Protein AF-B2JN80-F1 (afdb_monomer_lite)

pLDDT: mean 70.02, std 15.65, range [33.25, 92.12]

Structure (mmCIF, N/CA/C/O backbone):
data_AF-B2JN80-F1
#
_entry.id   AF-B2JN80-F1
#
loop_
_atom_site.group_PDB
_atom_site.id
_atom_site.type_symbol
_atom_site.label_atom_id
_atom_site.label_alt_id
_atom_site.label_comp_id
_atom_site.label_asym_id
_atom_site.label_entity_id
_atom_site.label_seq_id
_atom_site.pdbx_PDB_ins_code
_atom_site.Cartn_x
_atom_site.Cartn_y
_atom_site.Cartn_z
_atom_site.occupancy
_atom_site.B_iso_or_equiv
_atom_site.auth_seq_id
_atom_site.auth_comp_id
_atom_site.auth_asym_id
_atom_site.auth_atom_id
_atom_site.pdbx_PDB_model_num
ATOM 1 N N . MET A 1 1 ? -20.035 20.955 20.515 1.00 34.94 1 MET A N 1
ATOM 2 C CA . MET A 1 1 ? -18.592 21.296 20.498 1.00 34.94 1 MET A CA 1
ATOM 3 C C . MET A 1 1 ? -17.688 20.079 20.207 1.00 34.94 1 MET A C 1
ATOM 5 O O . MET A 1 1 ? -16.554 20.054 20.650 1.00 34.94 1 MET A O 1
ATOM 9 N N . TYR A 1 2 ? -18.153 19.080 19.436 1.00 33.78 2 TYR A N 1
ATOM 10 C CA . TYR A 1 2 ? -17.379 17.861 19.107 1.00 33.78 2 TYR A CA 1
ATOM 11 C C . TYR A 1 2 ? -16.993 17.748 17.617 1.00 33.78 2 TYR A C 1
ATOM 13 O O . TYR A 1 2 ? -16.188 16.895 17.251 1.00 33.78 2 TYR A O 1
ATOM 21 N N . ASN A 1 3 ? -17.511 18.632 16.754 1.00 39.62 3 ASN A N 1
ATOM 22 C CA . ASN A 1 3 ? -17.262 18.575 15.308 1.00 39.62 3 ASN A CA 1
ATOM 23 C C . ASN A 1 3 ? -15.965 19.287 14.878 1.00 39.62 3 ASN A C 1
ATOM 25 O O . ASN A 1 3 ? -15.300 18.817 13.963 1.00 39.62 3 ASN A O 1
ATOM 29 N N . TYR A 1 4 ? -15.524 20.327 15.595 1.00 33.25 4 TYR A N 1
ATOM 30 C CA . TYR A 1 4 ? -14.327 21.101 15.223 1.00 33.25 4 TYR A CA 1
ATOM 31 C C . TYR A 1 4 ? -12.992 20.360 15.422 1.00 33.25 4 TYR A C 1
ATOM 33 O O . TYR A 1 4 ? -12.021 20.637 14.725 1.00 33.25 4 TYR A O 1
ATOM 41 N N . LEU A 1 5 ? -12.927 19.371 16.320 1.00 39.19 5 LEU A N 1
ATOM 42 C CA . LEU A 1 5 ? -11.702 18.584 16.540 1.00 39.19 5 LEU A CA 1
ATOM 43 C C . LEU A 1 5 ? -11.559 17.401 15.567 1.00 39.19 5 LEU A C 1
ATOM 45 O O . LEU A 1 5 ? -10.478 16.825 15.456 1.00 39.19 5 LEU A O 1
ATOM 49 N N . ARG A 1 6 ? -12.623 17.038 14.834 1.00 44.50 6 ARG A N 1
ATOM 50 C CA . ARG A 1 6 ? -12.576 15.965 13.826 1.00 44.50 6 ARG A CA 1
ATOM 51 C C . ARG A 1 6 ? -11.887 16.423 12.538 1.00 44.50 6 ARG A C 1
ATOM 53 O O . ARG A 1 6 ? -11.262 15.604 11.869 1.00 44.50 6 ARG A O 1
ATOM 60 N N . GLU A 1 7 ? -11.956 17.715 12.225 1.00 42.38 7 GLU A N 1
ATOM 61 C CA . GLU A 1 7 ? -11.409 18.281 10.987 1.00 42.38 7 GLU A CA 1
ATOM 62 C C . GLU A 1 7 ? -9.929 18.674 11.098 1.00 42.38 7 GLU A C 1
ATOM 64 O O . GLU A 1 7 ? -9.194 18.568 10.121 1.00 42.38 7 GLU A O 1
ATOM 69 N N . ALA A 1 8 ? -9.433 19.006 12.294 1.00 41.22 8 ALA A N 1
ATOM 70 C CA . ALA A 1 8 ? -8.041 19.431 12.482 1.00 41.22 8 ALA A CA 1
ATOM 71 C C . ALA A 1 8 ? -6.992 18.300 12.329 1.00 41.22 8 ALA A C 1
ATOM 73 O O . ALA A 1 8 ? -5.814 18.572 12.090 1.00 41.22 8 ALA A O 1
ATOM 74 N N . GLY A 1 9 ? -7.392 17.025 12.446 1.00 48.28 9 GLY A N 1
ATOM 75 C CA . GLY A 1 9 ? -6.491 15.862 12.332 1.00 48.28 9 GLY A CA 1
ATOM 76 C C . GLY A 1 9 ? -6.467 15.180 10.955 1.00 48.28 9 GLY A C 1
ATOM 77 O O . GLY A 1 9 ? -5.515 14.469 10.623 1.00 48.28 9 GLY A O 1
ATOM 78 N N . ALA A 1 10 ? -7.491 15.400 10.129 1.00 52.28 10 ALA A N 1
ATOM 79 C CA . ALA A 1 10 ? -7.636 14.757 8.824 1.00 52.28 10 ALA A CA 1
ATOM 80 C C . ALA A 1 10 ? -6.625 15.229 7.750 1.00 52.28 10 ALA A C 1
ATOM 82 O O . ALA A 1 10 ? -6.035 14.360 7.100 1.00 52.28 10 ALA A O 1
ATOM 83 N N . PRO A 1 11 ? -6.342 16.537 7.563 1.00 58.25 11 PRO A N 1
ATOM 84 C CA . PRO A 1 11 ? -5.498 16.989 6.453 1.00 58.25 11 PRO A CA 1
ATOM 85 C C . PRO A 1 11 ? -4.024 16.609 6.642 1.00 58.25 11 PRO A C 1
ATOM 87 O O . PRO A 1 11 ? -3.352 16.247 5.680 1.00 58.25 11 PRO A O 1
ATOM 90 N N . ARG A 1 12 ? -3.522 16.599 7.886 1.00 65.44 12 ARG A N 1
ATOM 91 C CA . ARG A 1 12 ? -2.130 16.219 8.190 1.00 65.44 12 ARG A CA 1
ATOM 92 C C . ARG A 1 12 ? -1.847 14.746 7.887 1.00 65.44 12 ARG A C 1
ATOM 94 O O . ARG A 1 12 ? -0.833 14.442 7.267 1.00 65.44 12 ARG A O 1
ATOM 101 N N . SER A 1 13 ? -2.750 13.837 8.262 1.00 72.00 13 SER A N 1
ATOM 102 C CA . SER A 1 13 ? -2.585 12.402 7.962 1.00 72.00 13 SER A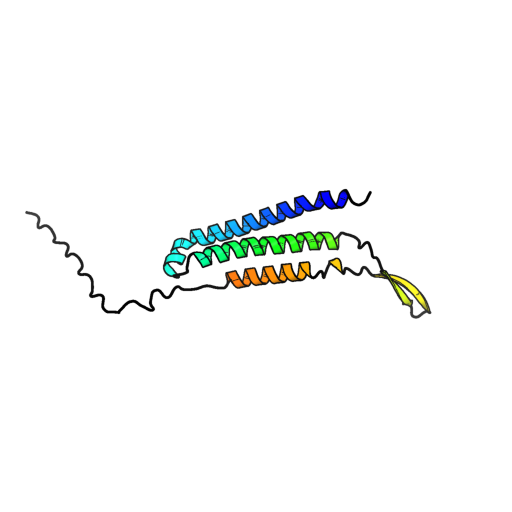 CA 1
ATOM 103 C C . SER A 1 13 ? -2.647 12.107 6.459 1.00 72.00 13 SER A C 1
ATOM 105 O O . SER A 1 13 ? -1.908 11.256 5.957 1.00 72.00 13 SER A O 1
ATOM 107 N N . TRP A 1 14 ? -3.479 12.849 5.721 1.00 79.44 14 TRP A N 1
ATOM 108 C CA . TRP A 1 14 ? -3.540 12.795 4.263 1.00 79.44 14 TRP A CA 1
ATOM 109 C C . TRP A 1 14 ? -2.219 13.216 3.627 1.00 79.44 14 TRP A C 1
ATOM 111 O O . TRP A 1 14 ? -1.672 12.455 2.833 1.00 79.44 14 TRP A O 1
ATOM 121 N N . LEU A 1 15 ? -1.686 14.375 4.021 1.00 83.75 15 LEU A N 1
ATOM 122 C CA . LEU A 1 15 ? -0.425 14.899 3.499 1.00 83.75 15 LEU A CA 1
ATOM 123 C C . LEU A 1 15 ? 0.744 13.944 3.753 1.00 83.75 15 LEU A C 1
ATOM 125 O O . LEU A 1 15 ? 1.495 13.655 2.828 1.00 83.75 15 LEU A O 1
ATOM 129 N N . ILE A 1 16 ? 0.860 13.390 4.964 1.00 83.31 16 ILE A N 1
ATOM 130 C CA . ILE A 1 16 ? 1.918 12.422 5.296 1.00 83.31 16 ILE A CA 1
ATOM 131 C C . ILE A 1 16 ? 1.788 11.156 4.440 1.00 83.31 16 ILE A C 1
ATOM 133 O O . ILE A 1 16 ? 2.783 10.673 3.908 1.00 83.31 16 ILE A O 1
ATOM 137 N N . SER A 1 17 ? 0.564 10.650 4.249 1.00 84.50 17 SER A N 1
ATOM 138 C CA . SER A 1 17 ? 0.329 9.475 3.397 1.00 84.50 17 SER A CA 1
ATOM 139 C C . SER A 1 17 ? 0.711 9.751 1.938 1.00 84.50 17 SER A C 1
ATOM 141 O O . SER A 1 17 ? 1.311 8.898 1.291 1.00 84.50 17 SER A O 1
ATOM 143 N N . CYS A 1 18 ? 0.396 10.945 1.426 1.00 84.56 18 CYS A N 1
ATOM 144 C CA . CYS A 1 18 ? 0.754 11.352 0.068 1.00 84.56 18 CYS A CA 1
ATOM 145 C C . CYS A 1 18 ? 2.267 11.533 -0.102 1.00 84.56 18 CYS A C 1
ATOM 147 O O . CYS A 1 18 ? 2.812 11.093 -1.108 1.00 84.56 18 CYS A O 1
ATOM 149 N N . LEU A 1 19 ? 2.952 12.135 0.876 1.00 87.19 19 LEU A N 1
ATOM 150 C CA . LEU A 1 19 ? 4.411 12.279 0.857 1.00 87.19 19 LEU A CA 1
ATOM 151 C C . LEU A 1 19 ? 5.106 10.916 0.894 1.00 87.19 19 LEU A C 1
ATOM 153 O O . LEU A 1 19 ? 6.032 10.683 0.123 1.00 87.19 19 LEU A O 1
ATOM 157 N N . PHE A 1 20 ? 4.626 9.999 1.737 1.00 85.94 20 PHE A N 1
ATOM 158 C CA . PHE A 1 20 ? 5.135 8.630 1.792 1.00 85.94 20 PHE A CA 1
ATOM 159 C C . PHE A 1 20 ? 4.930 7.899 0.458 1.00 85.94 20 PHE A C 1
ATOM 161 O O . PHE A 1 20 ? 5.865 7.313 -0.081 1.00 85.94 20 PHE A O 1
ATOM 168 N N . ALA A 1 21 ? 3.733 8.005 -0.125 1.00 86.75 21 ALA A N 1
ATOM 169 C CA . ALA A 1 21 ? 3.429 7.434 -1.432 1.00 86.75 21 ALA A CA 1
ATOM 170 C C . ALA A 1 21 ? 4.318 8.002 -2.548 1.00 86.75 21 ALA A C 1
ATOM 172 O O . ALA A 1 21 ? 4.842 7.245 -3.365 1.00 86.75 21 ALA A O 1
ATOM 173 N N . ALA A 1 22 ? 4.528 9.321 -2.560 1.00 86.00 22 ALA A N 1
ATOM 174 C CA . ALA A 1 22 ? 5.406 9.986 -3.515 1.00 86.00 22 ALA A CA 1
ATOM 175 C C . ALA A 1 22 ? 6.868 9.545 -3.350 1.00 86.00 22 ALA A C 1
ATOM 177 O O . ALA A 1 22 ? 7.536 9.289 -4.348 1.00 86.00 22 ALA A O 1
ATOM 178 N N . ALA A 1 23 ? 7.351 9.392 -2.113 1.00 88.38 23 ALA A N 1
ATOM 179 C CA . ALA A 1 23 ? 8.698 8.898 -1.836 1.00 88.38 23 ALA A CA 1
ATOM 180 C C . ALA A 1 23 ? 8.887 7.451 -2.321 1.00 88.38 23 ALA A C 1
ATOM 182 O O . ALA A 1 23 ? 9.864 7.162 -3.007 1.00 88.38 23 ALA A O 1
ATOM 183 N N . CYS A 1 24 ? 7.937 6.553 -2.040 1.00 85.19 24 CYS A N 1
ATOM 184 C CA . CYS A 1 24 ? 7.995 5.165 -2.506 1.00 85.19 24 CYS A CA 1
ATOM 185 C C . CYS A 1 24 ? 7.880 5.051 -4.033 1.00 85.19 24 CYS A C 1
ATOM 187 O O . CYS A 1 24 ? 8.638 4.304 -4.650 1.00 85.19 24 CYS A O 1
ATOM 189 N N . GLY A 1 25 ? 6.976 5.814 -4.655 1.00 83.00 25 GLY A N 1
ATOM 190 C CA . GLY A 1 25 ? 6.858 5.885 -6.113 1.00 83.00 25 GLY A CA 1
ATOM 191 C C . GLY A 1 25 ? 8.124 6.439 -6.767 1.00 83.00 25 GLY A C 1
ATOM 192 O O . GLY A 1 25 ? 8.608 5.885 -7.750 1.00 83.00 25 GLY A O 1
ATOM 193 N N . GLY A 1 26 ? 8.712 7.485 -6.182 1.00 82.56 26 GLY A N 1
ATOM 194 C CA . GLY A 1 26 ? 9.980 8.062 -6.622 1.00 82.56 26 GLY A CA 1
ATOM 195 C C . GLY A 1 26 ? 11.152 7.090 -6.488 1.00 82.56 26 GLY A C 1
ATOM 196 O O . GLY A 1 26 ? 11.927 6.949 -7.429 1.00 82.56 26 GLY A O 1
ATOM 197 N N . ALA A 1 27 ? 11.252 6.365 -5.371 1.00 83.94 27 ALA A N 1
ATOM 198 C CA . ALA A 1 27 ? 12.264 5.327 -5.175 1.00 83.94 27 ALA A CA 1
ATOM 199 C C . ALA A 1 27 ? 12.108 4.189 -6.193 1.00 83.94 27 ALA A C 1
ATOM 201 O O . ALA A 1 27 ? 13.087 3.781 -6.814 1.00 83.94 27 ALA A O 1
ATOM 202 N N . SER A 1 28 ? 10.875 3.733 -6.432 1.00 82.31 28 SER A N 1
ATOM 203 C CA . SER A 1 28 ? 10.582 2.747 -7.475 1.00 82.31 28 SER A CA 1
ATOM 204 C C . SER A 1 28 ? 10.998 3.260 -8.854 1.00 82.31 28 SER A C 1
ATOM 206 O O . SER A 1 28 ? 11.671 2.544 -9.590 1.00 82.31 28 SER A O 1
ATOM 208 N N . ALA A 1 29 ? 10.681 4.512 -9.193 1.00 82.50 29 ALA A N 1
ATOM 209 C CA . ALA A 1 29 ? 11.092 5.121 -10.455 1.00 82.50 29 ALA A CA 1
ATOM 210 C C . ALA A 1 29 ? 12.617 5.242 -10.577 1.00 82.50 29 ALA A C 1
ATOM 212 O O . ALA A 1 29 ? 13.157 5.003 -11.654 1.00 82.50 29 ALA A O 1
ATOM 213 N N . PHE A 1 30 ? 13.311 5.585 -9.490 1.00 82.81 30 PHE A N 1
ATOM 214 C CA . PHE A 1 30 ? 14.767 5.675 -9.454 1.00 82.81 30 PHE A CA 1
ATOM 215 C C . PHE A 1 30 ? 15.422 4.316 -9.707 1.00 82.81 30 PHE A C 1
ATOM 217 O O . PHE A 1 30 ? 16.264 4.219 -10.594 1.00 82.81 30 PHE A O 1
ATOM 224 N N . VAL A 1 31 ? 14.996 3.265 -8.999 1.00 78.19 31 VAL A N 1
ATOM 225 C CA . VAL A 1 31 ? 15.516 1.899 -9.187 1.00 78.19 31 VAL A CA 1
ATOM 226 C C . VAL A 1 31 ? 15.275 1.429 -10.621 1.00 78.19 31 VAL A C 1
ATOM 228 O O . VAL A 1 31 ? 16.205 1.025 -11.309 1.00 78.19 31 VAL A O 1
ATOM 231 N N . ASN A 1 32 ? 14.054 1.606 -11.120 1.00 72.25 32 ASN A N 1
ATOM 232 C CA . ASN A 1 32 ? 13.675 1.257 -12.487 1.00 72.25 32 ASN A CA 1
ATOM 233 C C . ASN A 1 32 ? 14.425 2.063 -13.571 1.00 72.25 32 ASN A C 1
ATOM 235 O O . ASN A 1 32 ? 14.551 1.610 -14.705 1.00 72.25 32 ASN A O 1
ATOM 239 N N . ARG A 1 33 ? 14.912 3.272 -13.254 1.00 69.50 33 ARG A N 1
ATOM 240 C CA . ARG A 1 33 ? 15.750 4.090 -14.150 1.00 69.50 33 ARG A CA 1
ATOM 241 C C . ARG A 1 33 ? 17.234 3.750 -14.057 1.00 69.50 33 ARG A C 1
ATOM 243 O O . ARG A 1 33 ? 17.931 3.875 -15.058 1.00 69.50 33 ARG A O 1
ATOM 250 N N . ALA A 1 34 ? 17.720 3.365 -12.882 1.00 64.25 34 ALA A N 1
ATOM 251 C CA . ALA A 1 34 ? 19.088 2.888 -12.708 1.00 64.25 34 ALA A CA 1
ATOM 252 C C . ALA A 1 34 ? 19.307 1.571 -13.471 1.00 64.25 34 ALA A C 1
ATOM 254 O O . ALA A 1 34 ? 20.391 1.337 -13.994 1.00 64.25 34 ALA A O 1
ATOM 255 N N . ASP A 1 35 ? 18.246 0.776 -13.617 1.00 62.69 35 ASP A N 1
ATOM 256 C CA . ASP A 1 35 ? 18.260 -0.521 -14.289 1.00 62.69 35 ASP A CA 1
ATOM 257 C C . ASP A 1 35 ? 17.889 -0.452 -15.787 1.00 62.69 35 ASP A C 1
ATOM 259 O O . ASP A 1 35 ? 17.436 -1.423 -16.389 1.00 62.69 35 ASP A O 1
ATOM 263 N N . MET A 1 36 ? 18.081 0.707 -16.433 1.00 58.06 36 MET A N 1
ATOM 264 C CA . MET A 1 36 ? 17.832 0.873 -17.879 1.00 58.06 36 MET A CA 1
ATOM 265 C C . MET A 1 36 ? 18.657 -0.096 -18.738 1.00 58.06 36 MET A C 1
ATOM 267 O O . MET A 1 36 ? 18.192 -0.518 -19.792 1.00 58.06 36 MET A O 1
ATOM 271 N N . ALA A 1 37 ? 19.835 -0.509 -18.259 1.00 56.16 37 ALA A N 1
ATOM 272 C CA . ALA A 1 37 ? 20.628 -1.558 -18.895 1.00 56.16 37 ALA A CA 1
ATOM 273 C C . ALA A 1 37 ? 19.935 -2.937 -18.848 1.00 56.16 37 ALA A C 1
ATOM 275 O O . ALA A 1 37 ? 20.066 -3.715 -19.788 1.00 56.16 37 ALA A O 1
ATOM 276 N N . TRP A 1 38 ? 19.165 -3.232 -17.795 1.00 54.72 38 TRP A N 1
ATOM 277 C CA . TRP A 1 38 ? 18.375 -4.459 -17.677 1.00 54.72 38 TRP A CA 1
ATOM 278 C C . TRP A 1 38 ? 17.085 -4.400 -18.500 1.00 54.72 38 TRP A C 1
ATOM 280 O O . TRP A 1 38 ? 16.693 -5.412 -19.068 1.00 54.72 38 TRP A O 1
ATOM 290 N N . LEU A 1 39 ? 16.457 -3.227 -18.643 1.00 54.44 39 LEU A N 1
ATOM 291 C CA . LEU A 1 39 ? 15.286 -3.031 -19.515 1.00 54.44 39 LEU A CA 1
ATOM 292 C C . LEU A 1 39 ? 15.583 -3.330 -20.992 1.00 54.44 39 LEU A C 1
ATOM 294 O O . LEU A 1 39 ? 14.754 -3.941 -21.668 1.00 54.44 39 LEU A O 1
ATOM 298 N N . ASP A 1 40 ? 16.769 -2.950 -21.472 1.00 57.25 40 ASP A N 1
ATOM 299 C CA . ASP A 1 40 ? 17.219 -3.291 -22.827 1.00 57.25 40 ASP A CA 1
ATOM 300 C C . ASP A 1 40 ? 17.500 -4.798 -22.988 1.00 57.25 40 ASP A C 1
ATOM 302 O O . ASP A 1 40 ? 17.357 -5.336 -24.086 1.00 57.25 40 ASP A O 1
ATOM 306 N N . MET A 1 41 ? 17.847 -5.506 -21.905 1.00 53.44 41 MET A N 1
ATOM 307 C CA . MET A 1 41 ? 18.094 -6.956 -21.917 1.00 53.44 41 MET A CA 1
ATOM 308 C C . MET A 1 41 ? 16.833 -7.799 -21.680 1.00 53.44 41 MET A C 1
ATOM 310 O O . MET A 1 41 ? 16.746 -8.917 -22.185 1.00 53.44 41 MET A O 1
ATOM 314 N N . SER A 1 42 ? 15.855 -7.294 -20.924 1.00 61.28 42 SER A N 1
ATOM 315 C CA . SER A 1 42 ? 14.647 -8.032 -20.534 1.00 61.28 42 SER A CA 1
ATOM 316 C C . SER A 1 42 ? 13.519 -7.947 -21.563 1.00 61.28 42 SER A C 1
ATOM 318 O O . SER A 1 42 ? 12.550 -8.702 -21.479 1.00 61.28 42 SER A O 1
ATOM 320 N N . GLY A 1 43 ? 13.614 -7.034 -22.538 1.00 66.88 43 GLY A N 1
ATOM 321 C CA . GLY A 1 43 ? 12.572 -6.832 -23.550 1.00 66.88 43 GLY A CA 1
ATOM 322 C C . GLY A 1 43 ? 11.233 -6.384 -22.951 1.00 66.88 43 GLY A C 1
ATOM 323 O O . GLY A 1 43 ? 10.179 -6.574 -23.572 1.00 66.88 43 GLY A O 1
ATOM 324 N N . GLN A 1 44 ? 11.256 -5.829 -21.734 1.00 71.94 44 GLN A N 1
ATOM 325 C CA . GLN A 1 44 ? 10.061 -5.467 -20.987 1.00 71.94 44 GLN A CA 1
ATOM 326 C C . GLN A 1 44 ? 9.478 -4.140 -21.501 1.00 71.94 44 GLN A C 1
ATOM 328 O O . GLN A 1 44 ? 10.184 -3.133 -21.602 1.00 71.94 44 GLN A O 1
ATOM 333 N N . PRO A 1 45 ? 8.176 -4.089 -21.833 1.00 75.56 45 PRO A N 1
ATOM 334 C CA . PRO A 1 45 ? 7.592 -2.911 -22.454 1.00 75.56 45 PRO A CA 1
ATOM 335 C C . PRO A 1 45 ? 7.464 -1.743 -21.463 1.00 75.56 45 PRO A C 1
ATOM 337 O O . PRO A 1 45 ? 7.139 -1.923 -20.289 1.00 75.56 45 PRO A O 1
ATOM 340 N N . ARG A 1 46 ? 7.637 -0.507 -21.956 1.00 78.00 46 ARG A N 1
ATOM 341 C CA . ARG A 1 46 ? 7.649 0.725 -21.131 1.00 78.00 46 ARG A CA 1
ATOM 342 C C . ARG A 1 46 ? 6.378 0.938 -20.299 1.00 78.00 46 ARG A C 1
ATOM 344 O O . ARG A 1 46 ? 6.452 1.552 -19.240 1.00 78.00 46 ARG A O 1
ATOM 351 N N . TRP A 1 47 ? 5.222 0.440 -20.746 1.00 80.62 47 TRP A N 1
ATOM 352 C CA . TRP A 1 47 ? 3.975 0.542 -19.977 1.00 80.62 47 TRP A CA 1
ATOM 353 C C . TRP A 1 47 ? 4.033 -0.263 -18.673 1.00 80.62 47 TRP A C 1
ATOM 355 O O . TRP A 1 47 ? 3.461 0.163 -17.673 1.00 80.62 47 TRP A O 1
ATOM 365 N N . MET A 1 48 ? 4.779 -1.373 -18.653 1.00 83.50 48 MET A N 1
ATOM 366 C CA . MET A 1 48 ? 4.950 -2.202 -17.461 1.00 83.50 48 MET A CA 1
ATOM 367 C C . MET A 1 48 ? 5.761 -1.463 -16.391 1.00 83.50 48 MET A C 1
ATOM 369 O O . MET A 1 48 ? 5.461 -1.552 -15.207 1.00 83.50 48 MET A O 1
ATOM 373 N N . LEU A 1 49 ? 6.732 -0.646 -16.813 1.00 81.25 49 LEU A N 1
ATOM 374 C CA . LEU A 1 49 ? 7.494 0.236 -15.927 1.00 81.25 49 LEU A CA 1
ATOM 375 C C . LEU A 1 49 ? 6.590 1.242 -15.205 1.00 81.25 49 LEU A C 1
ATOM 377 O O . LEU A 1 49 ? 6.682 1.432 -13.995 1.00 81.25 49 LEU A O 1
ATOM 381 N N . VAL A 1 50 ? 5.699 1.890 -15.962 1.00 84.81 50 VAL A N 1
ATOM 382 C CA . VAL A 1 50 ? 4.735 2.860 -15.423 1.00 84.81 50 VAL A CA 1
ATOM 383 C C . VAL A 1 50 ? 3.793 2.174 -14.438 1.00 84.81 50 VAL A C 1
ATOM 385 O O . VAL A 1 50 ? 3.469 2.743 -13.397 1.00 84.81 50 VAL A O 1
ATOM 388 N N . LEU A 1 51 ? 3.398 0.939 -14.746 1.00 87.06 51 LEU A N 1
ATOM 389 C CA . LEU A 1 51 ? 2.524 0.142 -13.903 1.00 87.06 51 LEU A CA 1
ATOM 390 C C . LEU A 1 51 ? 3.207 -0.213 -12.570 1.00 87.06 51 LEU A C 1
ATOM 392 O O . LEU A 1 51 ? 2.600 -0.004 -11.522 1.00 87.06 51 LEU A O 1
ATOM 396 N N . HIS A 1 52 ? 4.479 -0.624 -12.579 1.00 87.19 52 HIS A N 1
ATOM 397 C CA . HIS A 1 52 ? 5.265 -0.877 -11.359 1.00 87.19 52 HIS A CA 1
ATOM 398 C C . HIS A 1 52 ? 5.425 0.367 -10.486 1.00 87.19 52 HIS A C 1
ATOM 400 O O . HIS A 1 52 ? 5.196 0.316 -9.275 1.00 87.19 52 HIS A O 1
ATOM 406 N N . ILE A 1 53 ? 5.748 1.511 -11.093 1.00 86.81 53 ILE A N 1
ATOM 407 C CA . ILE A 1 53 ? 5.877 2.789 -10.376 1.00 86.81 53 ILE A CA 1
ATOM 408 C C . ILE A 1 53 ? 4.530 3.195 -9.760 1.00 86.81 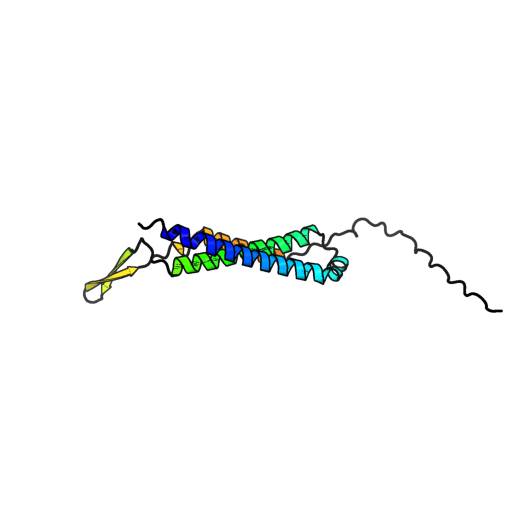53 ILE A C 1
ATOM 410 O O . ILE A 1 53 ? 4.460 3.575 -8.588 1.00 86.81 53 ILE A O 1
ATOM 414 N N . GLY A 1 54 ? 3.447 3.079 -10.534 1.00 86.38 54 GLY A N 1
ATOM 415 C CA . GLY A 1 54 ? 2.091 3.376 -10.080 1.00 86.38 54 GLY A CA 1
ATOM 416 C C . GLY A 1 54 ? 1.642 2.458 -8.943 1.00 86.38 54 GLY A C 1
ATOM 417 O O . GLY A 1 54 ? 1.112 2.938 -7.943 1.00 86.38 54 GLY A O 1
ATOM 418 N N . ALA A 1 55 ? 1.912 1.156 -9.049 1.00 90.19 55 ALA A N 1
ATOM 419 C CA . ALA A 1 55 ? 1.600 0.174 -8.017 1.00 90.19 55 ALA A CA 1
ATOM 420 C C . ALA A 1 55 ? 2.398 0.420 -6.729 1.00 90.19 55 ALA A C 1
ATOM 422 O O . ALA A 1 55 ? 1.836 0.322 -5.640 1.00 90.19 55 ALA A O 1
ATOM 423 N N . ALA A 1 56 ? 3.675 0.805 -6.824 1.00 88.31 56 ALA A N 1
ATOM 424 C CA . ALA A 1 56 ? 4.478 1.182 -5.659 1.00 88.31 56 ALA A CA 1
ATOM 425 C C . ALA A 1 56 ? 3.885 2.401 -4.939 1.00 88.31 56 ALA A C 1
ATOM 427 O O . ALA A 1 56 ? 3.699 2.372 -3.721 1.00 88.31 56 ALA A O 1
ATOM 428 N N . ALA A 1 57 ? 3.543 3.454 -5.688 1.00 88.44 57 ALA A N 1
ATOM 429 C CA . ALA A 1 57 ? 2.943 4.662 -5.128 1.00 88.44 57 ALA A CA 1
ATOM 430 C C . ALA A 1 57 ? 1.568 4.379 -4.498 1.00 88.44 57 ALA A C 1
ATOM 432 O O . ALA A 1 57 ? 1.301 4.788 -3.365 1.00 88.44 57 ALA A O 1
ATOM 433 N N . LEU A 1 58 ? 0.701 3.644 -5.201 1.00 91.69 58 LEU A N 1
ATOM 434 C CA . LEU A 1 58 ? -0.640 3.307 -4.726 1.00 91.69 58 LEU A CA 1
ATOM 435 C C . LEU A 1 58 ? -0.592 2.384 -3.503 1.00 91.69 58 LEU A C 1
ATOM 437 O O . LEU A 1 58 ? -1.268 2.652 -2.510 1.00 91.69 58 LEU A O 1
ATOM 441 N N . GLY A 1 59 ? 0.235 1.339 -3.535 1.00 90.12 59 GLY A N 1
ATOM 442 C CA . GLY A 1 59 ? 0.427 0.433 -2.406 1.00 90.12 59 GLY A CA 1
ATOM 443 C C . GLY A 1 59 ? 0.927 1.172 -1.163 1.00 90.12 59 GLY A C 1
ATOM 444 O O . GLY A 1 59 ? 0.358 1.014 -0.081 1.00 90.12 59 GLY A O 1
ATOM 445 N N . ALA A 1 60 ? 1.921 2.050 -1.324 1.00 88.75 60 ALA A N 1
ATOM 446 C CA . ALA A 1 60 ? 2.437 2.893 -0.248 1.00 88.75 60 ALA A CA 1
ATOM 447 C C . ALA A 1 60 ? 1.362 3.832 0.334 1.00 88.75 60 ALA A C 1
ATOM 449 O O . ALA A 1 60 ? 1.263 3.990 1.553 1.00 88.75 60 ALA A O 1
ATOM 450 N N . LEU A 1 61 ? 0.502 4.409 -0.512 1.00 89.06 61 LEU A N 1
ATOM 451 C CA . LEU A 1 61 ? -0.616 5.239 -0.061 1.00 89.06 61 LEU A CA 1
ATOM 452 C C . LEU A 1 61 ? -1.632 4.433 0.763 1.00 89.06 61 LEU A C 1
ATOM 454 O O . LEU A 1 61 ? -2.072 4.887 1.824 1.00 89.06 61 LEU A O 1
ATOM 458 N N . LEU A 1 62 ? -2.005 3.244 0.280 1.00 89.06 62 LEU A N 1
ATOM 459 C CA . LEU A 1 62 ? -2.978 2.367 0.932 1.00 89.06 62 LEU A CA 1
ATOM 460 C C . LEU A 1 62 ? -2.485 1.910 2.305 1.00 89.06 62 LEU A C 1
ATOM 462 O O . LEU A 1 62 ? -3.242 1.995 3.275 1.00 89.06 62 LEU A O 1
ATOM 466 N N . ILE A 1 63 ? -1.218 1.498 2.418 1.00 88.94 63 ILE A N 1
ATOM 467 C CA . ILE A 1 63 ? -0.661 1.053 3.698 1.00 88.94 63 ILE A CA 1
ATOM 468 C C . ILE A 1 63 ? -0.477 2.218 4.676 1.00 88.94 63 ILE A C 1
ATOM 470 O O . ILE A 1 63 ? -0.861 2.097 5.839 1.00 88.94 63 ILE A O 1
ATOM 474 N N . ALA A 1 64 ? -0.000 3.383 4.220 1.00 87.44 64 ALA A N 1
ATOM 475 C CA . ALA A 1 64 ? 0.116 4.569 5.070 1.00 87.44 64 ALA A CA 1
ATOM 476 C C . ALA A 1 64 ? -1.250 4.988 5.634 1.00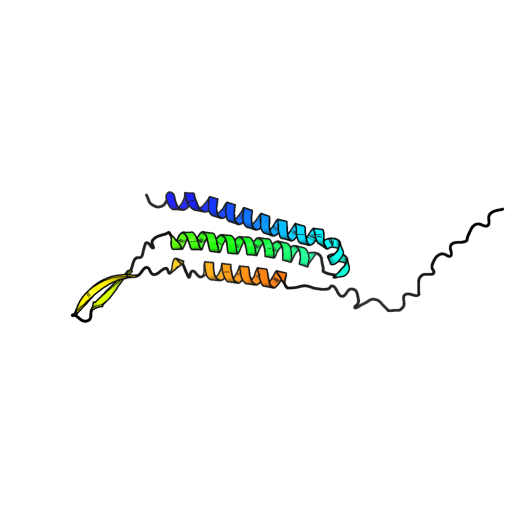 87.44 64 ALA A C 1
ATOM 478 O O . ALA A 1 64 ? -1.368 5.383 6.802 1.00 87.44 64 ALA A O 1
ATOM 479 N N . ARG A 1 65 ? -2.313 4.831 4.837 1.00 85.06 65 ARG A N 1
ATOM 480 C CA . ARG A 1 65 ? -3.683 5.074 5.288 1.00 85.06 65 ARG A CA 1
ATOM 481 C C . ARG A 1 65 ? -4.233 4.030 6.217 1.00 85.06 65 ARG A C 1
ATOM 483 O O . ARG A 1 65 ? -4.890 4.403 7.193 1.00 85.06 65 ARG A O 1
ATOM 490 N N . PHE A 1 66 ? -3.958 2.766 5.944 1.00 86.19 66 PHE A N 1
ATOM 491 C CA . PHE A 1 66 ? -4.310 1.694 6.851 1.00 86.19 66 PHE A CA 1
ATOM 492 C C . PHE A 1 66 ? -3.700 1.966 8.226 1.00 86.19 66 PHE A C 1
ATOM 494 O O . PHE A 1 66 ? -4.447 2.072 9.194 1.00 86.19 66 PHE A O 1
ATOM 501 N N . VAL A 1 67 ? -2.391 2.223 8.295 1.00 84.62 67 VAL A N 1
ATOM 502 C CA . VAL A 1 67 ? -1.661 2.514 9.537 1.00 84.62 67 VAL A CA 1
ATOM 503 C C . VAL A 1 67 ? -2.227 3.748 10.248 1.00 84.62 67 VAL A C 1
ATOM 505 O O . VAL A 1 67 ? -2.601 3.666 11.418 1.00 84.62 67 VAL A O 1
ATOM 508 N N . SER A 1 68 ? -2.379 4.871 9.538 1.00 81.81 68 SER A N 1
ATOM 509 C CA . SER A 1 68 ? -2.922 6.114 10.114 1.00 81.81 68 SER A CA 1
ATOM 510 C C . SER A 1 68 ? -4.335 5.920 10.673 1.00 81.81 68 SER A C 1
ATOM 512 O O . SER A 1 68 ? -4.661 6.376 11.772 1.00 81.81 68 SER A O 1
ATOM 514 N N . SER A 1 69 ? -5.190 5.212 9.930 1.00 74.44 69 SER A N 1
ATOM 515 C CA . SER A 1 69 ? -6.558 4.935 10.361 1.00 74.44 69 SER A CA 1
ATOM 516 C C . SER A 1 69 ? -6.589 3.945 11.528 1.00 74.44 69 SER A C 1
ATOM 518 O O . SER A 1 69 ? -7.356 4.140 12.474 1.00 74.44 69 SER A O 1
ATOM 520 N N . ALA A 1 70 ? -5.740 2.913 11.503 1.00 74.56 70 ALA A N 1
ATOM 521 C CA . ALA A 1 70 ? -5.628 1.897 12.538 1.00 74.56 70 ALA A CA 1
ATOM 522 C C . ALA A 1 70 ? -5.249 2.528 13.872 1.00 74.56 70 ALA A C 1
ATOM 524 O O . ALA A 1 70 ? -5.987 2.344 14.840 1.00 74.56 70 ALA A O 1
ATOM 525 N N . PHE A 1 71 ? -4.206 3.359 13.896 1.00 72.81 71 PHE A N 1
ATOM 526 C CA . PHE A 1 71 ? -3.831 4.117 15.086 1.00 72.81 71 PHE A CA 1
ATOM 527 C C . PHE A 1 71 ? -4.975 4.995 15.589 1.00 72.81 71 PHE A C 1
ATOM 529 O O . PHE A 1 71 ? -5.304 4.948 16.774 1.00 72.81 71 PHE A O 1
ATOM 536 N N . SER A 1 72 ? -5.657 5.718 14.694 1.00 67.81 72 SER A N 1
ATOM 537 C CA . SER A 1 72 ? -6.812 6.531 15.084 1.00 67.81 72 SER A CA 1
ATOM 538 C C . SER A 1 72 ? -7.909 5.699 15.757 1.00 67.81 72 SER A C 1
ATOM 540 O O . SER A 1 72 ? -8.420 6.113 16.790 1.00 67.81 72 SER A O 1
ATOM 542 N N . ALA A 1 73 ? -8.237 4.505 15.250 1.00 64.62 73 ALA A N 1
ATOM 543 C CA . ALA A 1 73 ? -9.241 3.642 15.886 1.00 64.62 73 ALA A CA 1
ATOM 544 C C . ALA A 1 73 ? -8.746 2.905 17.134 1.00 64.62 73 ALA A C 1
ATOM 546 O O . ALA A 1 73 ? -9.577 2.427 17.901 1.00 64.62 73 ALA A O 1
ATOM 547 N N . ILE A 1 74 ? -7.432 2.762 17.338 1.00 65.06 74 ILE A N 1
ATOM 548 C CA . ILE A 1 74 ? -6.900 2.183 18.578 1.00 65.06 74 ILE A CA 1
ATOM 549 C C . ILE A 1 74 ? -7.061 3.163 19.726 1.00 65.06 74 ILE A C 1
ATOM 551 O O . ILE A 1 74 ? -7.494 2.740 20.796 1.00 65.06 74 ILE A O 1
ATOM 555 N N . PHE A 1 75 ? -6.723 4.429 19.474 1.00 66.19 75 PHE A N 1
ATOM 556 C CA . PHE A 1 75 ? -6.660 5.477 20.487 1.00 66.19 75 PHE A CA 1
ATOM 557 C C . PHE A 1 75 ? -7.958 6.278 20.641 1.00 66.19 75 PHE A C 1
ATOM 559 O O . PHE A 1 75 ? -8.139 6.935 21.664 1.00 66.19 75 PHE A O 1
ATOM 566 N N . ARG A 1 76 ? -8.894 6.220 19.681 1.00 61.31 76 ARG A N 1
ATOM 567 C CA . ARG A 1 76 ? -10.261 6.714 19.908 1.00 61.31 76 ARG A CA 1
ATOM 568 C C . ARG A 1 76 ? -11.051 5.704 20.729 1.00 61.31 76 ARG A C 1
ATOM 570 O O . ARG A 1 76 ? -11.271 4.583 20.274 1.00 61.31 76 ARG A O 1
ATOM 577 N N . LEU A 1 77 ? -11.535 6.136 21.894 1.00 54.91 77 LEU A N 1
ATOM 578 C CA . LEU A 1 77 ? -12.598 5.424 22.597 1.00 54.91 77 LEU A CA 1
ATOM 579 C C . LEU A 1 77 ? -13.813 5.317 21.654 1.00 54.91 77 LEU A C 1
ATOM 581 O O . LEU A 1 77 ? -14.181 6.326 21.047 1.00 54.91 77 LEU A O 1
ATOM 585 N N . PRO A 1 78 ? -14.421 4.130 21.485 1.00 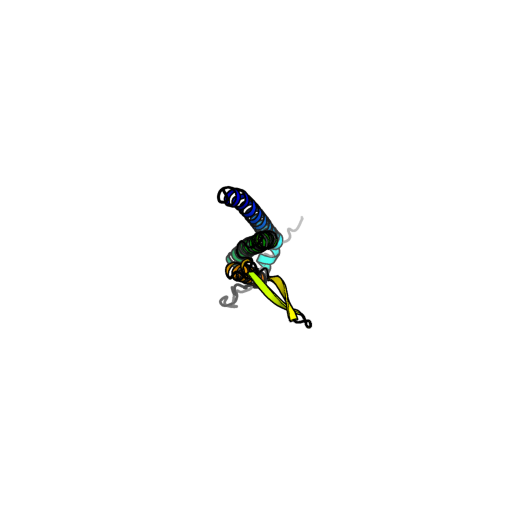58.16 78 PRO A N 1
ATOM 586 C CA . PRO A 1 78 ? -15.678 4.024 20.762 1.00 58.16 78 PRO A CA 1
ATOM 587 C C . PRO A 1 78 ? -16.757 4.811 21.514 1.00 58.16 78 PRO A C 1
ATOM 589 O O . PRO A 1 78 ? -16.926 4.605 22.713 1.00 58.16 78 PRO A O 1
ATOM 592 N N . ASP A 1 79 ? -17.514 5.656 20.812 1.00 55.25 79 ASP A N 1
ATOM 593 C CA . ASP A 1 79 ? -18.690 6.336 21.385 1.00 55.25 79 ASP A CA 1
ATOM 594 C C . ASP A 1 79 ? -19.789 5.326 21.794 1.00 55.25 79 ASP A C 1
ATOM 596 O O . ASP A 1 79 ? -20.626 5.614 22.644 1.00 55.25 79 ASP A O 1
ATOM 600 N N . ASN A 1 80 ? -19.742 4.105 21.240 1.00 55.12 80 ASN A N 1
ATOM 601 C CA . ASN A 1 80 ? -20.647 2.996 21.546 1.00 55.12 80 ASN A CA 1
ATOM 602 C C . ASN A 1 80 ? -19.957 1.955 22.440 1.00 55.12 80 ASN A C 1
ATOM 604 O O . ASN A 1 80 ? -19.559 0.881 21.984 1.00 55.12 80 ASN A O 1
ATOM 608 N N . THR A 1 81 ? -19.789 2.270 23.721 1.00 55.91 81 THR A N 1
ATOM 609 C CA . THR A 1 81 ? -19.406 1.284 24.739 1.00 55.91 81 THR A CA 1
ATOM 610 C C . THR A 1 81 ? -20.601 0.418 25.113 1.00 55.91 81 THR A C 1
ATOM 612 O O . THR A 1 81 ? -21.574 0.924 25.670 1.00 55.91 81 THR A O 1
ATOM 615 N N . PHE A 1 82 ? -20.519 -0.888 24.855 1.00 58.94 82 PHE A N 1
ATOM 616 C CA . PHE A 1 82 ? -21.482 -1.854 25.376 1.00 58.94 82 PHE A CA 1
ATOM 617 C C . PHE A 1 82 ? -20.971 -2.414 26.708 1.00 58.94 82 PHE A C 1
ATOM 619 O O . PHE A 1 82 ? -19.812 -2.815 26.836 1.00 58.94 82 PHE A O 1
ATOM 626 N N . TYR A 1 83 ? -21.838 -2.440 27.718 1.00 65.25 83 TYR A N 1
ATOM 627 C CA . TYR A 1 83 ? -21.558 -3.117 28.981 1.00 65.25 83 TYR A CA 1
ATOM 628 C C . TYR A 1 83 ? -22.115 -4.535 28.893 1.00 65.25 83 TYR A C 1
ATOM 630 O O . TYR A 1 83 ? -23.324 -4.713 28.752 1.00 65.25 83 TYR A O 1
ATOM 638 N N . ALA A 1 84 ? -21.243 -5.538 28.966 1.00 67.62 84 ALA A N 1
ATOM 639 C CA . ALA A 1 84 ? -21.670 -6.919 29.132 1.00 67.62 84 ALA A CA 1
ATOM 640 C C . ALA A 1 84 ? -21.804 -7.223 30.624 1.00 67.62 84 ALA A C 1
ATOM 642 O O . ALA A 1 84 ? -21.047 -6.699 31.444 1.00 67.62 84 ALA A O 1
ATOM 643 N N . THR A 1 85 ? -22.770 -8.066 30.973 1.00 76.94 85 THR A N 1
ATOM 644 C CA . THR A 1 85 ? -22.981 -8.505 32.353 1.00 76.94 85 THR A CA 1
ATOM 645 C C . THR A 1 85 ? -22.669 -9.992 32.423 1.00 76.94 85 THR A C 1
ATOM 647 O O . THR A 1 85 ? -23.285 -10.775 31.706 1.00 76.94 85 THR A O 1
ATOM 650 N N . GLY A 1 86 ? -21.691 -10.374 33.240 1.00 75.75 86 GLY A N 1
ATOM 651 C CA . GLY A 1 86 ? -21.369 -11.767 33.540 1.00 75.75 86 GLY A CA 1
ATOM 652 C C . GLY A 1 86 ? -21.760 -12.100 34.971 1.00 75.75 86 GLY A C 1
ATOM 653 O O . GLY A 1 86 ? -21.665 -11.243 35.847 1.00 75.75 86 GLY A O 1
ATOM 654 N N . ASN A 1 87 ? -22.172 -13.339 35.217 1.00 81.38 87 ASN A N 1
ATOM 655 C CA . ASN A 1 87 ? -22.412 -13.828 36.571 1.00 81.38 87 ASN A CA 1
ATOM 656 C C . ASN A 1 87 ? -21.170 -14.552 37.089 1.00 81.38 87 ASN A C 1
ATOM 658 O O . ASN A 1 87 ? -20.612 -15.414 36.410 1.00 81.38 87 ASN A O 1
ATOM 662 N N . LEU A 1 88 ? -20.746 -14.204 38.300 1.00 75.44 88 LEU A N 1
ATOM 663 C CA . LEU A 1 88 ? -19.755 -14.961 39.050 1.00 75.44 88 LEU A CA 1
ATOM 664 C C . LEU A 1 88 ? -20.388 -16.237 39.602 1.00 75.44 88 LEU A C 1
ATOM 666 O O . LEU A 1 88 ? -21.598 -16.317 39.809 1.00 75.44 88 LEU A O 1
ATOM 670 N N . ALA A 1 89 ? -19.540 -17.212 39.925 1.00 77.19 89 ALA A N 1
ATOM 671 C CA . ALA A 1 89 ? -19.953 -18.474 40.539 1.00 77.19 89 ALA A CA 1
ATOM 672 C C . ALA A 1 89 ? -20.708 -18.300 41.875 1.00 77.19 89 ALA A C 1
ATOM 674 O O . ALA A 1 89 ? -21.434 -19.198 42.282 1.00 77.19 89 ALA A O 1
ATOM 675 N N . ASN A 1 90 ? -20.576 -17.147 42.542 1.00 83.38 90 ASN A N 1
ATOM 676 C CA . ASN A 1 90 ? -21.324 -16.812 43.758 1.00 83.38 90 ASN A CA 1
ATOM 677 C C . ASN A 1 90 ? -22.703 -16.167 43.490 1.00 83.38 90 ASN A C 1
ATOM 679 O O . ASN A 1 90 ? -23.357 -15.735 44.434 1.00 83.38 90 ASN A O 1
ATOM 683 N N . GLY A 1 91 ? -23.130 -16.057 42.227 1.00 74.69 91 GLY A N 1
ATOM 684 C CA . GLY A 1 91 ? -24.395 -15.432 41.828 1.00 74.69 91 GLY A CA 1
ATOM 685 C C . GLY A 1 91 ? -24.341 -13.909 41.661 1.00 74.69 91 GLY A C 1
ATOM 686 O O . GLY A 1 91 ? -25.319 -13.317 41.210 1.00 74.69 91 GLY A O 1
ATOM 687 N N . SER A 1 92 ? -23.215 -13.259 41.969 1.00 78.44 92 SER A N 1
ATOM 688 C CA . SER A 1 92 ? -23.055 -11.816 41.770 1.00 78.44 92 SER A CA 1
ATOM 689 C C . SER A 1 92 ? -22.869 -11.474 40.293 1.00 78.44 92 SER A C 1
ATOM 691 O O . SER A 1 92 ? -22.075 -12.101 39.596 1.00 78.44 92 SER A O 1
ATOM 693 N N . ALA A 1 93 ? -23.545 -10.428 39.822 1.00 77.50 93 ALA A N 1
ATOM 694 C CA . ALA A 1 93 ? -23.370 -9.909 38.471 1.00 77.50 93 ALA A CA 1
ATOM 695 C C . ALA A 1 93 ? -22.223 -8.881 38.423 1.00 77.50 93 ALA A C 1
ATOM 697 O O . ALA A 1 93 ? -22.276 -7.855 39.102 1.00 77.50 93 ALA A O 1
ATOM 698 N N . ILE A 1 94 ? -21.210 -9.116 37.587 1.00 80.44 94 ILE A N 1
ATOM 699 C CA . ILE A 1 94 ? -20.207 -8.111 37.214 1.00 80.44 94 ILE A CA 1
ATOM 700 C C . ILE A 1 94 ? -20.526 -7.532 35.849 1.00 80.44 94 ILE A C 1
ATOM 702 O O . ILE A 1 94 ? -20.739 -8.252 34.875 1.00 80.44 94 ILE A O 1
ATOM 706 N N . ARG A 1 95 ? -20.503 -6.203 35.761 1.00 69.81 95 ARG A N 1
ATOM 707 C CA . ARG A 1 95 ? -20.490 -5.519 34.471 1.00 69.81 95 ARG A CA 1
ATOM 708 C C . ARG A 1 95 ? -19.051 -5.306 34.051 1.00 69.81 95 ARG A C 1
ATOM 710 O O . ARG A 1 95 ? -18.304 -4.624 34.747 1.00 69.81 95 ARG A O 1
ATOM 717 N N . TYR A 1 96 ? -18.680 -5.857 32.908 1.00 65.25 96 TYR A N 1
ATOM 718 C CA . TYR A 1 96 ? -17.407 -5.566 32.272 1.00 65.25 96 TYR A CA 1
ATOM 719 C C . TYR A 1 96 ? -17.657 -4.833 30.959 1.00 65.25 96 TYR A C 1
ATOM 721 O O . TYR A 1 96 ? -18.593 -5.109 30.204 1.00 65.25 96 TYR A O 1
ATOM 729 N N . ARG A 1 97 ? -16.829 -3.820 30.724 1.00 63.22 97 ARG A N 1
ATOM 730 C CA . ARG A 1 97 ? -16.892 -2.997 29.524 1.00 63.22 97 ARG A CA 1
ATOM 731 C C . ARG A 1 97 ? -16.355 -3.814 28.353 1.00 63.22 97 ARG A C 1
ATOM 733 O O . ARG A 1 97 ? -15.202 -4.236 28.382 1.00 63.22 97 ARG A O 1
ATOM 740 N N . VAL A 1 98 ? -17.183 -4.028 27.334 1.00 58.72 98 VAL A N 1
ATOM 741 C CA . VAL A 1 98 ? -16.770 -4.677 26.088 1.00 58.72 98 VAL A CA 1
ATOM 742 C C . VAL A 1 98 ? -16.663 -3.594 25.029 1.00 58.72 98 VAL A C 1
ATOM 744 O O . VAL A 1 98 ? -17.657 -3.115 24.483 1.00 58.72 98 VAL A O 1
ATOM 747 N N . ASP A 1 99 ? -15.430 -3.187 24.744 1.00 60.41 99 ASP A N 1
ATOM 748 C CA . ASP A 1 99 ? -15.155 -2.288 23.633 1.00 60.41 99 ASP A CA 1
ATOM 749 C C . ASP A 1 99 ? -15.262 -3.090 22.325 1.00 60.41 99 ASP A C 1
ATOM 751 O O . ASP A 1 99 ? -14.288 -3.682 21.854 1.00 60.41 99 ASP A O 1
ATOM 755 N N . LEU A 1 100 ? -16.455 -3.130 21.716 1.00 54.41 100 LEU A N 1
ATOM 756 C CA . LEU A 1 100 ? -16.598 -3.625 20.347 1.00 54.41 100 LEU A CA 1
ATOM 757 C C . LEU A 1 100 ? -15.860 -2.660 19.413 1.00 54.41 100 LEU A C 1
ATOM 759 O O . LEU A 1 100 ? -16.380 -1.634 18.973 1.00 54.41 100 LEU A O 1
ATOM 763 N N . LYS A 1 101 ? -14.617 -3.001 19.082 1.00 57.12 101 LYS A N 1
ATOM 764 C CA . LYS A 1 101 ? -13.795 -2.277 18.110 1.00 57.12 101 LYS A CA 1
ATOM 765 C C . LYS A 1 101 ? -14.253 -2.602 16.679 1.00 57.12 101 LYS A C 1
ATOM 767 O O . LYS A 1 101 ? -13.457 -3.002 15.838 1.00 57.12 101 LYS A O 1
ATOM 772 N N . ALA A 1 102 ? -15.539 -2.407 16.372 1.00 55.22 102 ALA A N 1
ATOM 773 C CA . ALA A 1 102 ? -16.095 -2.607 15.027 1.00 55.22 102 ALA A CA 1
ATOM 774 C C . ALA A 1 102 ? -15.402 -1.707 13.982 1.00 55.22 102 ALA A C 1
ATOM 776 O O . ALA A 1 102 ? -15.204 -2.097 12.836 1.00 55.22 102 ALA A O 1
ATOM 777 N N . ASN A 1 103 ? -14.909 -0.540 14.411 1.00 55.94 103 ASN A N 1
ATOM 778 C CA . ASN A 1 103 ? -14.099 0.354 13.579 1.00 55.94 103 ASN A CA 1
ATOM 779 C C . ASN A 1 103 ? -12.724 -0.229 13.214 1.00 55.94 103 ASN A C 1
ATOM 781 O O . ASN A 1 103 ? -12.086 0.264 12.282 1.00 55.94 103 ASN A O 1
ATOM 785 N N . PHE A 1 104 ? -12.245 -1.247 13.943 1.00 56.44 104 PHE A N 1
ATOM 786 C CA . PHE A 1 104 ? -10.966 -1.885 13.654 1.00 56.44 104 PHE A CA 1
ATOM 787 C C . PHE A 1 104 ? -11.049 -2.839 12.456 1.00 56.44 104 PHE A C 1
ATOM 789 O O . PHE A 1 104 ? -10.159 -2.819 11.609 1.00 56.44 104 PHE A O 1
ATOM 796 N N . PHE A 1 105 ? -12.166 -3.560 12.332 1.00 63.22 105 PHE A N 1
ATOM 797 C CA . PHE A 1 105 ? -12.502 -4.459 11.222 1.00 63.22 105 PHE A CA 1
ATOM 798 C C . PHE A 1 105 ? -13.461 -3.802 10.218 1.00 63.22 105 PHE A C 1
ATOM 800 O O . PHE A 1 105 ? -14.474 -4.367 9.818 1.00 63.22 105 PHE A O 1
ATOM 807 N N . SER A 1 106 ? -13.158 -2.571 9.806 1.00 73.56 106 SER A N 1
ATOM 808 C CA . SER A 1 106 ? -13.936 -1.902 8.761 1.00 73.56 106 SER A CA 1
ATOM 809 C C . SER A 1 106 ? -13.642 -2.507 7.384 1.00 73.56 106 SER A C 1
ATOM 811 O O . SER A 1 106 ? -12.477 -2.720 7.037 1.00 73.56 106 SER A O 1
ATOM 813 N N . LEU A 1 107 ? -14.681 -2.676 6.556 1.00 76.62 107 LEU A N 1
ATOM 814 C CA . LEU A 1 107 ? -14.562 -3.064 5.144 1.00 76.62 107 LEU A CA 1
ATOM 815 C C . LEU A 1 107 ? -13.536 -2.198 4.390 1.00 76.62 107 LEU A C 1
ATOM 817 O O . LEU A 1 107 ? -12.751 -2.710 3.599 1.00 76.62 107 LEU A O 1
ATOM 821 N N . ALA A 1 108 ? -13.479 -0.897 4.690 1.00 80.50 108 ALA A N 1
ATOM 822 C CA . ALA A 1 108 ? -12.527 0.017 4.064 1.00 80.50 108 ALA A CA 1
ATOM 823 C C . ALA A 1 108 ? -11.062 -0.368 4.341 1.00 80.50 108 ALA A C 1
ATOM 825 O O . ALA A 1 108 ? -10.212 -0.239 3.464 1.00 80.50 108 ALA A O 1
ATOM 826 N N . ARG A 1 109 ? -10.757 -0.875 5.541 1.00 80.88 109 ARG A N 1
ATOM 827 C CA . ARG A 1 109 ? -9.405 -1.331 5.902 1.00 80.88 109 ARG A CA 1
ATOM 828 C C . ARG A 1 109 ? -9.058 -2.652 5.254 1.00 80.88 109 ARG A C 1
ATOM 830 O O . ARG A 1 109 ? -7.931 -2.830 4.807 1.00 80.88 109 ARG A O 1
ATOM 837 N N . PHE A 1 110 ? -10.036 -3.547 5.176 1.00 84.94 110 PHE A N 1
ATOM 838 C CA . PHE A 1 110 ? -9.878 -4.796 4.453 1.00 84.94 110 PHE A CA 1
ATOM 839 C C . PHE A 1 110 ? -9.531 -4.532 2.980 1.00 84.94 110 PHE A C 1
ATOM 841 O O . PHE A 1 110 ? -8.559 -5.082 2.473 1.00 84.94 110 PHE A O 1
ATOM 848 N N . LEU A 1 111 ? -10.238 -3.600 2.328 1.00 87.12 111 LEU A N 1
ATOM 849 C CA . LEU A 1 111 ? -9.942 -3.181 0.955 1.00 87.12 111 LEU A CA 1
ATOM 850 C C . LEU A 1 111 ? -8.568 -2.512 0.808 1.00 87.12 111 LEU A C 1
ATOM 852 O O . LEU A 1 111 ? -7.898 -2.731 -0.196 1.00 87.12 111 LEU A O 1
ATOM 856 N N . GLN A 1 112 ? -8.117 -1.732 1.797 1.00 88.69 112 GLN A N 1
ATOM 857 C CA . GLN A 1 112 ? -6.768 -1.146 1.788 1.00 88.69 112 GLN A CA 1
ATOM 858 C C . GLN A 1 112 ? -5.676 -2.217 1.824 1.00 88.69 112 GLN A C 1
ATOM 860 O O . GLN A 1 112 ? -4.732 -2.144 1.041 1.00 88.69 112 GLN A O 1
ATOM 865 N N . VAL A 1 113 ? -5.815 -3.217 2.700 1.00 89.12 113 VAL A N 1
ATOM 866 C CA . VAL A 1 113 ? -4.864 -4.334 2.793 1.00 89.12 113 VAL A CA 1
ATOM 867 C C . VAL A 1 113 ? -4.902 -5.174 1.520 1.00 89.12 113 VAL A C 1
ATOM 869 O O . VAL A 1 113 ? -3.851 -5.464 0.957 1.00 89.12 113 VAL A O 1
ATOM 872 N N . LEU A 1 114 ? -6.094 -5.507 1.021 1.00 91.12 114 LEU A N 1
ATOM 873 C CA . LEU A 1 114 ? -6.248 -6.266 -0.219 1.00 91.12 114 LEU A CA 1
ATOM 874 C C . LEU A 1 114 ? -5.621 -5.528 -1.410 1.00 91.12 114 LEU A C 1
ATOM 876 O O . LEU A 1 114 ? -4.857 -6.118 -2.168 1.00 91.12 114 LEU A O 1
ATOM 880 N N . GLY A 1 115 ? -5.883 -4.226 -1.544 1.00 91.31 115 GLY A N 1
ATOM 881 C CA . GLY A 1 115 ? -5.290 -3.394 -2.588 1.00 91.31 115 GLY A CA 1
ATOM 882 C C . GLY A 1 115 ? -3.768 -3.290 -2.470 1.00 91.31 115 GLY A C 1
ATOM 883 O O . GLY A 1 115 ? -3.074 -3.361 -3.481 1.00 91.31 115 GLY A O 1
ATOM 884 N N . PHE A 1 116 ? -3.231 -3.191 -1.250 1.00 91.00 116 PHE A N 1
ATOM 885 C CA . PHE A 1 116 ? -1.786 -3.226 -1.016 1.00 91.00 116 PHE A CA 1
ATOM 886 C C . PHE A 1 116 ? -1.169 -4.561 -1.455 1.00 91.00 116 PHE A C 1
ATOM 888 O O . PHE A 1 116 ? -0.165 -4.559 -2.163 1.00 91.00 116 PHE A O 1
ATOM 895 N N . VAL A 1 117 ? -1.792 -5.691 -1.107 1.00 90.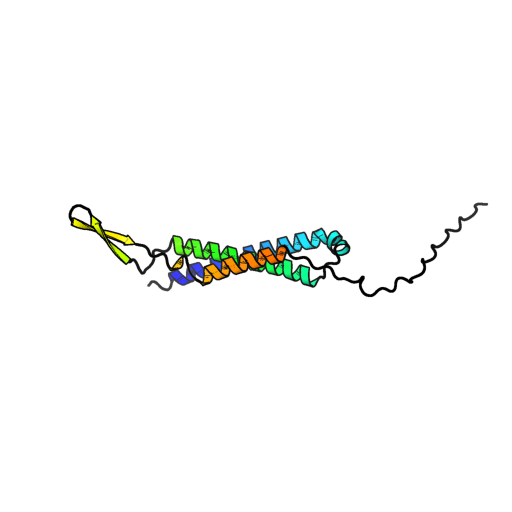62 117 VAL A N 1
ATOM 896 C CA . VAL A 1 117 ? -1.338 -7.020 -1.544 1.00 90.62 117 VAL A CA 1
ATOM 897 C C . VAL A 1 117 ? -1.362 -7.127 -3.068 1.00 90.62 117 VAL A C 1
ATOM 899 O O . VAL A 1 117 ? -0.379 -7.571 -3.651 1.00 90.62 117 VAL A O 1
ATOM 902 N N . LEU A 1 118 ? -2.423 -6.659 -3.733 1.00 90.19 118 LEU A N 1
ATOM 903 C CA . LEU A 1 118 ? -2.478 -6.626 -5.199 1.00 90.19 118 LEU A CA 1
ATOM 904 C C . LEU A 1 118 ? -1.347 -5.778 -5.798 1.00 90.19 118 LEU A C 1
ATOM 906 O O . LEU A 1 118 ? -0.721 -6.200 -6.767 1.00 90.19 118 LEU A O 1
ATOM 910 N N . CYS A 1 119 ? -1.034 -4.625 -5.197 1.00 92.12 119 CYS A N 1
ATOM 911 C CA . CYS A 1 119 ? 0.095 -3.796 -5.624 1.00 92.12 119 CYS A CA 1
ATOM 912 C C . CYS A 1 119 ? 1.438 -4.529 -5.483 1.00 92.12 119 CYS A C 1
ATOM 914 O O . CYS A 1 119 ? 2.296 -4.366 -6.344 1.00 92.12 119 CYS A O 1
ATOM 916 N N . LEU A 1 120 ? 1.625 -5.347 -4.440 1.00 88.62 120 LEU A N 1
ATOM 917 C CA . LEU A 1 120 ? 2.824 -6.181 -4.290 1.00 88.62 120 LEU A CA 1
ATOM 918 C C . LEU A 1 120 ? 2.885 -7.303 -5.328 1.00 88.62 120 LEU A C 1
ATOM 920 O O . LEU A 1 120 ? 3.944 -7.536 -5.899 1.00 88.62 120 LEU A O 1
ATOM 924 N N . MET A 1 121 ? 1.761 -7.970 -5.600 1.00 89.06 121 MET A N 1
ATOM 925 C CA . MET A 1 121 ? 1.705 -9.023 -6.620 1.00 89.06 121 MET A CA 1
ATOM 926 C C . MET A 1 121 ? 2.079 -8.475 -7.993 1.00 89.06 121 MET A C 1
ATOM 928 O O . MET A 1 121 ? 2.838 -9.107 -8.719 1.00 89.06 121 MET A O 1
ATOM 932 N N . VAL A 1 122 ? 1.613 -7.265 -8.312 1.00 87.69 122 VAL A N 1
ATOM 933 C CA . VAL A 1 122 ? 1.979 -6.559 -9.539 1.00 87.69 122 VAL A CA 1
ATOM 934 C C . VAL A 1 122 ? 3.490 -6.371 -9.665 1.00 87.69 122 VAL A C 1
ATOM 936 O O . VAL A 1 122 ? 4.002 -6.628 -10.746 1.00 87.69 122 VAL A O 1
ATOM 939 N N . GLN A 1 123 ? 4.210 -6.016 -8.590 1.00 84.25 123 GLN A N 1
ATOM 940 C CA . GLN A 1 123 ? 5.678 -5.870 -8.630 1.00 84.25 123 GLN A CA 1
ATOM 941 C C . GLN A 1 123 ? 6.396 -7.168 -9.026 1.00 84.25 123 GLN A C 1
ATOM 943 O O . GLN A 1 123 ? 7.501 -7.122 -9.557 1.00 84.25 123 GLN A O 1
ATOM 948 N N . GLY A 1 124 ? 5.780 -8.326 -8.767 1.00 80.94 124 GLY A N 1
ATOM 949 C CA . GLY A 1 124 ? 6.322 -9.635 -9.130 1.00 80.94 124 GLY A CA 1
ATOM 950 C C . GLY A 1 124 ? 6.044 -10.060 -10.574 1.00 80.94 124 GLY A C 1
ATOM 951 O O . GLY A 1 124 ? 6.572 -11.080 -11.009 1.00 80.94 124 GLY A O 1
ATOM 952 N N . VAL A 1 125 ? 5.219 -9.321 -11.322 1.00 82.56 125 VAL A N 1
ATOM 953 C CA . VAL A 1 125 ? 4.888 -9.655 -12.712 1.00 82.56 125 VAL A CA 1
ATOM 954 C C . VAL A 1 125 ? 5.894 -9.002 -13.658 1.00 82.56 125 VAL A C 1
ATOM 956 O O . VAL A 1 125 ? 6.161 -7.803 -13.587 1.00 82.56 125 VAL A O 1
ATOM 959 N N . THR A 1 126 ? 6.409 -9.777 -14.607 1.00 77.38 126 THR A N 1
ATOM 960 C CA . THR A 1 126 ? 7.192 -9.283 -15.744 1.00 77.38 126 THR A CA 1
ATOM 961 C C . THR A 1 126 ? 6.545 -9.755 -17.040 1.00 77.38 126 THR A C 1
ATOM 963 O O . THR A 1 126 ? 5.893 -10.797 -17.090 1.00 77.38 126 THR A O 1
ATOM 966 N N . VAL A 1 127 ? 6.669 -8.950 -18.092 1.00 75.81 127 VAL A N 1
ATOM 967 C CA . VAL A 1 127 ? 6.150 -9.274 -19.425 1.00 75.81 127 VAL A CA 1
ATOM 968 C C . VAL A 1 127 ? 7.283 -9.062 -20.407 1.00 75.81 127 VAL A C 1
ATOM 970 O O . VAL A 1 127 ? 7.857 -7.977 -20.438 1.00 75.81 127 VAL A O 1
ATOM 973 N N . THR A 1 128 ? 7.592 -10.072 -21.211 1.00 71.81 128 THR A N 1
ATOM 974 C CA . THR A 1 128 ? 8.532 -9.949 -22.325 1.00 71.81 128 THR A CA 1
ATOM 975 C C . THR A 1 128 ? 7.748 -9.626 -23.589 1.00 71.81 128 THR A C 1
ATOM 977 O O . THR A 1 128 ? 6.697 -10.208 -23.855 1.00 71.81 128 THR A O 1
ATOM 980 N N . SER A 1 129 ? 8.224 -8.663 -24.373 1.00 62.16 129 SER A N 1
ATOM 981 C CA . SER A 1 129 ? 7.689 -8.467 -25.717 1.00 62.16 129 SER A CA 1
ATOM 982 C C . SER A 1 129 ? 8.341 -9.480 -26.657 1.00 62.16 129 SER A C 1
ATOM 984 O O . SER A 1 129 ? 9.539 -9.408 -26.921 1.00 62.16 129 SER A O 1
ATOM 986 N N . ASP A 1 130 ? 7.561 -10.434 -27.170 1.00 57.28 130 ASP A N 1
ATOM 987 C CA . ASP A 1 130 ? 8.004 -11.341 -28.234 1.00 57.28 130 ASP A CA 1
ATOM 988 C C . ASP A 1 130 ? 8.144 -10.574 -29.557 1.00 57.28 130 ASP A C 1
ATOM 990 O O . ASP A 1 130 ? 7.384 -10.757 -30.508 1.00 57.28 130 ASP A O 1
ATOM 994 N N . ALA A 1 131 ? 9.174 -9.734 -29.660 1.00 53.88 131 ALA A N 1
ATOM 995 C CA . ALA A 1 131 ? 9.645 -9.211 -30.941 1.00 53.88 131 ALA A CA 1
ATOM 996 C C . ALA A 1 131 ? 10.289 -10.314 -31.818 1.00 53.88 131 ALA A C 1
ATOM 998 O O . ALA A 1 131 ? 10.690 -10.052 -32.952 1.00 53.88 131 ALA A O 1
ATOM 999 N N . ALA A 1 132 ? 10.380 -11.553 -31.316 1.00 50.38 132 ALA A N 1
ATOM 1000 C CA . ALA A 1 132 ? 10.929 -12.715 -32.012 1.00 50.38 132 ALA A CA 1
ATOM 1001 C C . ALA A 1 132 ? 9.878 -13.602 -32.712 1.00 50.38 132 ALA A C 1
ATOM 1003 O O . ALA A 1 132 ? 10.259 -14.534 -33.412 1.00 50.38 132 ALA A O 1
ATOM 1004 N N . SER A 1 133 ? 8.575 -13.318 -32.595 1.00 46.94 133 SER A N 1
ATOM 1005 C CA . SER A 1 133 ? 7.527 -14.146 -33.226 1.00 46.94 133 SER A CA 1
ATOM 1006 C C . SER A 1 133 ? 7.295 -13.864 -34.723 1.00 46.94 133 SER A C 1
ATOM 1008 O O . SER A 1 133 ? 6.446 -14.500 -35.342 1.00 46.94 133 SER A O 1
ATOM 1010 N N . GLY A 1 134 ? 8.056 -12.947 -35.339 1.00 46.38 134 GLY A N 1
ATOM 1011 C CA . GLY A 1 134 ? 7.823 -12.531 -36.730 1.00 46.38 134 GLY A CA 1
ATOM 1012 C C . GLY A 1 134 ? 9.050 -12.139 -37.554 1.00 46.38 134 GLY A C 1
ATOM 1013 O O . GLY A 1 134 ? 8.881 -11.547 -38.619 1.00 46.38 134 GLY A O 1
ATOM 1014 N N . ARG A 1 135 ? 10.284 -12.428 -37.116 1.00 46.12 135 ARG A N 1
ATOM 1015 C CA . ARG A 1 135 ? 11.468 -12.151 -37.949 1.00 46.12 135 ARG A CA 1
ATOM 1016 C C . ARG A 1 135 ? 11.757 -13.364 -38.842 1.00 46.12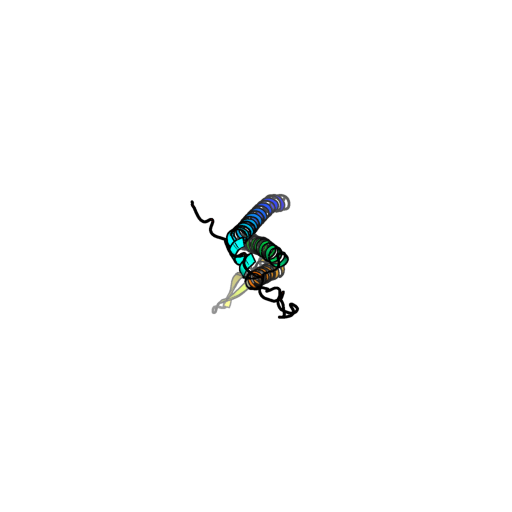 135 ARG A C 1
ATOM 1018 O O . ARG A 1 135 ? 12.140 -14.399 -38.302 1.00 46.12 135 ARG A O 1
ATOM 1025 N N . PRO A 1 136 ? 11.616 -13.280 -40.181 1.00 46.31 136 PRO A N 1
ATOM 1026 C CA . PRO A 1 136 ? 12.065 -14.360 -41.048 1.00 46.31 136 PRO A CA 1
ATOM 1027 C C . PRO A 1 136 ? 13.570 -14.559 -40.837 1.00 46.31 136 PRO A C 1
ATOM 1029 O O . PRO A 1 136 ? 14.355 -13.614 -40.922 1.00 46.31 136 PRO A O 1
ATOM 1032 N N . THR A 1 137 ? 13.969 -15.796 -40.565 1.00 55.12 137 THR A N 1
ATOM 1033 C CA . THR A 1 137 ? 15.336 -16.269 -40.286 1.00 55.12 137 THR A CA 1
ATOM 1034 C C . THR A 1 137 ? 16.312 -16.145 -41.468 1.00 55.12 137 THR A C 1
ATOM 1036 O O . THR A 1 137 ? 17.404 -16.698 -41.424 1.00 55.12 137 THR A O 1
ATOM 1039 N N . ASN A 1 138 ? 15.975 -15.373 -42.504 1.00 55.69 138 ASN A N 1
ATOM 1040 C CA . ASN A 1 138 ? 16.748 -15.239 -43.742 1.00 55.69 138 ASN A CA 1
ATOM 1041 C C . ASN A 1 138 ? 17.315 -13.825 -43.938 1.00 55.69 138 ASN A C 1
ATOM 1043 O O . ASN A 1 138 ? 17.201 -13.250 -45.019 1.00 55.69 138 ASN A O 1
ATOM 1047 N N . VAL A 1 139 ? 17.935 -13.242 -42.910 1.00 57.31 139 VAL A N 1
ATOM 1048 C CA . VAL A 1 139 ? 18.805 -12.076 -43.126 1.00 57.31 139 VAL A CA 1
ATOM 1049 C C . VAL A 1 139 ? 20.231 -12.592 -43.246 1.00 57.31 139 VAL A C 1
ATOM 1051 O O . VAL A 1 139 ? 20.836 -12.993 -42.254 1.00 57.31 139 VAL A O 1
ATOM 1054 N N . ALA A 1 140 ? 20.734 -12.627 -44.481 1.00 61.12 140 ALA A N 1
ATOM 1055 C CA . ALA A 1 140 ? 22.107 -13.004 -44.792 1.00 61.12 140 ALA A CA 1
ATOM 1056 C C . ALA A 1 140 ? 23.112 -12.216 -43.921 1.00 61.12 140 ALA A C 1
ATOM 1058 O O . ALA A 1 140 ? 22.858 -11.044 -43.614 1.00 61.12 140 ALA A O 1
ATOM 1059 N N . PRO A 1 141 ? 24.252 -12.819 -43.528 1.00 60.69 141 PRO A N 1
ATOM 1060 C CA . PRO A 1 141 ? 25.273 -12.131 -42.748 1.00 60.69 141 PRO A CA 1
ATOM 1061 C C . PRO A 1 141 ? 25.708 -10.844 -43.453 1.00 60.69 141 PRO A C 1
ATOM 1063 O O . PRO A 1 141 ? 26.101 -10.864 -44.620 1.00 60.69 141 PRO A O 1
ATOM 1066 N N . ARG A 1 142 ? 25.631 -9.713 -42.747 1.00 62.25 142 ARG A N 1
ATOM 1067 C CA . ARG A 1 142 ? 26.142 -8.432 -43.240 1.00 62.25 142 ARG A CA 1
ATOM 1068 C C . ARG A 1 142 ? 27.659 -8.575 -43.443 1.00 62.25 142 ARG A C 1
ATOM 1070 O O . ARG A 1 142 ? 28.335 -8.878 -42.460 1.00 62.25 142 ARG A O 1
ATOM 1077 N N . PRO A 1 143 ? 28.209 -8.370 -44.655 1.00 53.38 143 PRO A N 1
ATOM 1078 C CA . PRO A 1 143 ? 29.649 -8.444 -44.854 1.00 53.38 143 PRO A CA 1
ATOM 1079 C C . PRO A 1 143 ? 30.332 -7.361 -44.016 1.00 53.38 143 PRO A C 1
ATOM 1081 O O . PRO A 1 143 ? 29.960 -6.184 -44.061 1.00 53.38 143 PRO A O 1
ATOM 1084 N N . THR A 1 144 ? 31.298 -7.779 -43.204 1.00 61.06 144 THR A N 1
ATOM 1085 C CA . THR A 1 144 ? 32.164 -6.887 -42.440 1.00 61.06 144 THR A CA 1
ATOM 1086 C C . THR A 1 144 ? 33.063 -6.108 -43.406 1.00 61.06 144 THR A C 1
ATOM 1088 O O . THR A 1 144 ? 33.588 -6.694 -44.355 1.00 61.06 144 THR A O 1
ATOM 1091 N N . PRO A 1 145 ? 33.264 -4.792 -43.209 1.00 54.47 145 PRO A N 1
ATOM 1092 C CA . PRO A 1 145 ? 34.225 -4.041 -44.005 1.00 54.47 145 PRO A CA 1
ATOM 1093 C C . PRO A 1 145 ? 35.630 -4.582 -43.724 1.00 54.47 145 PRO A C 1
ATOM 1095 O O . PRO A 1 145 ? 36.092 -4.556 -42.583 1.00 54.47 145 PRO A O 1
ATOM 1098 N N . VAL A 1 146 ? 36.306 -5.083 -44.757 1.00 58.12 146 VAL A N 1
ATOM 1099 C CA . VAL A 1 146 ? 37.722 -5.451 -44.676 1.00 58.12 146 VAL A CA 1
ATOM 1100 C C . VAL A 1 146 ? 38.519 -4.162 -44.490 1.00 58.12 146 VAL A C 1
ATOM 1102 O O . VAL A 1 146 ? 38.490 -3.273 -45.338 1.00 58.12 146 VAL A O 1
ATOM 1105 N N . HIS A 1 147 ? 39.205 -4.042 -43.355 1.00 50.34 147 HIS A N 1
ATOM 1106 C CA . HIS A 1 147 ? 40.138 -2.956 -43.085 1.00 50.34 147 HIS A CA 1
ATOM 1107 C C . HIS A 1 147 ? 41.366 -3.150 -43.987 1.00 50.34 147 HIS A C 1
ATOM 1109 O O . HIS A 1 147 ? 42.258 -3.936 -43.671 1.00 50.34 147 HIS A O 1
ATOM 1115 N N . SER A 1 148 ? 41.381 -2.499 -45.153 1.00 51.06 148 SER A N 1
ATOM 1116 C CA . SER A 1 148 ? 42.556 -2.455 -46.026 1.00 51.06 148 SER A CA 1
ATOM 1117 C C . SER A 1 148 ? 43.677 -1.709 -45.310 1.00 51.06 148 SER A C 1
ATOM 1119 O O . SER A 1 148 ? 43.665 -0.483 -45.226 1.00 51.06 148 SER A O 1
ATOM 1121 N N . GLY A 1 149 ? 44.635 -2.467 -44.775 1.00 46.41 149 GLY A N 1
ATOM 1122 C CA . GLY A 1 149 ? 45.878 -1.932 -44.242 1.00 46.41 149 GLY A CA 1
ATOM 1123 C C . GLY A 1 149 ? 46.610 -1.132 -45.316 1.00 46.41 149 GLY A C 1
ATOM 1124 O O . GLY A 1 149 ? 46.941 -1.647 -46.382 1.00 46.41 149 GLY A O 1
ATOM 1125 N N . THR A 1 150 ? 46.842 0.142 -45.029 1.00 45.25 150 THR A N 1
ATOM 1126 C CA . THR A 1 150 ? 47.735 1.019 -45.781 1.00 45.25 150 THR A CA 1
ATOM 1127 C C . THR A 1 150 ? 49.167 0.504 -45.661 1.00 45.25 150 THR A C 1
ATOM 1129 O O . THR A 1 150 ? 49.758 0.543 -44.582 1.00 45.25 150 THR A O 1
ATOM 1132 N N . LEU A 1 151 ? 49.715 0.015 -46.776 1.00 46.56 151 LEU A N 1
ATOM 1133 C CA . LEU A 1 151 ? 51.146 -0.209 -46.954 1.00 46.56 151 LEU A CA 1
ATOM 1134 C C . LEU A 1 151 ? 51.881 1.135 -46.849 1.00 46.56 151 LEU A C 1
ATOM 1136 O O . LEU A 1 151 ? 51.645 2.044 -47.640 1.00 46.56 151 LEU A O 1
ATOM 1140 N N . SER A 1 152 ? 52.755 1.232 -45.850 1.00 46.88 152 SER A N 1
ATOM 1141 C CA . SER A 1 152 ? 53.790 2.258 -45.729 1.00 46.88 152 SER A CA 1
ATOM 1142 C C . SER A 1 152 ? 54.857 2.023 -46.799 1.00 46.88 152 SER A C 1
ATOM 1144 O O . SER A 1 152 ? 55.394 0.918 -46.881 1.00 46.88 152 SER A O 1
ATOM 1146 N N . THR A 1 153 ? 55.189 3.060 -47.564 1.00 54.25 153 THR A N 1
ATOM 1147 C CA . THR A 1 153 ? 56.466 3.195 -48.284 1.00 54.25 153 THR A CA 1
ATOM 1148 C C . THR A 1 153 ? 57.251 4.328 -47.665 1.00 54.25 153 THR A C 1
ATOM 1150 O O . THR A 1 153 ? 56.625 5.400 -47.496 1.00 54.25 153 THR A O 1
#

Radius of gyration: 29.83 Å; chains: 1; bounding box: 81×40×92 Å

Sequence (153 aa):
MYNYLREAGAPRSWLISCLFAAACGGASAFVNRADMAWLDMSGQPRWMLVLHIGAAALGALLIARFVSSAFSAIFRLPDNTFYATGNLANGSAIRYRVDLKANFFSLARFLQVLGFVLCLMVQGVTVTSDAASGRPTNVAPRPTPVHSGTLST

Secondary structure (DSSP, 8-state):
--SHHHHSSHHHHHHHHHHHHHHHHHHHHHHHHHTHHHHHHHT--HHHHHHHHHHHHHHHHHHHHHHHHHHHHHHSPPS-PEEEEEE-TTSPEEEEEE---TTTT-HHHHHHHHHHHHHHHHHT------TTSS--S--PPPPPPP-------

Organism: Paraburkholderia phymatum (strain DSM 17167 / CIP 108236 / LMG 21445 / STM815) (NCBI:txid391038)

Foldseek 3Di:
DPPVVVPVPPPVLLVVLQVQLVVQLVVLLVVVVVCVVVCVVQQFDPVLSVLLSVLRSLLSSLVSVLVVQLVVLVPDQPPDWDWDWDADPVRDIDTDIDRPSVSNPDPSSVVSVVSNVVSVVSNVDTDHDPPVPDDPPPDPDDDDDDPPDDDDD